Protein AF-A0A945T4T0-F1 (afdb_monomer_lite)

Structure (mmCIF, N/CA/C/O backbone):
data_AF-A0A945T4T0-F1
#
_entry.id   AF-A0A945T4T0-F1
#
loop_
_atom_site.group_PDB
_atom_site.id
_atom_site.type_symbol
_atom_site.label_atom_id
_atom_site.label_alt_id
_atom_site.label_comp_id
_atom_site.label_asym_id
_atom_site.label_entity_id
_atom_site.label_seq_id
_atom_site.pdbx_PDB_ins_code
_atom_site.Cartn_x
_atom_site.Cartn_y
_atom_site.Cartn_z
_atom_site.occupancy
_atom_site.B_iso_or_equiv
_atom_site.auth_seq_id
_atom_site.auth_comp_id
_atom_site.auth_asym_id
_atom_site.auth_atom_id
_atom_site.pdbx_PDB_model_num
ATOM 1 N N . MET A 1 1 ? 12.007 -11.333 -6.494 1.00 80.12 1 MET A N 1
ATOM 2 C CA . MET A 1 1 ? 12.325 -9.943 -6.108 1.00 80.12 1 MET A CA 1
ATOM 3 C C . MET A 1 1 ? 11.036 -9.135 -6.025 1.00 80.12 1 MET A C 1
ATOM 5 O O . MET A 1 1 ? 10.060 -9.555 -6.634 1.00 80.12 1 MET A O 1
ATOM 9 N N . SER A 1 2 ? 10.985 -8.040 -5.264 1.00 86.56 2 SER A N 1
ATOM 10 C CA . SER A 1 2 ? 9.753 -7.268 -5.077 1.00 86.56 2 SER A CA 1
ATOM 11 C C . SER A 1 2 ? 10.008 -5.776 -4.868 1.00 86.56 2 SER A C 1
ATOM 13 O O . SER A 1 2 ? 11.101 -5.350 -4.481 1.00 86.56 2 SER A O 1
ATOM 15 N N . VAL A 1 3 ? 8.973 -4.983 -5.137 1.00 90.25 3 VAL A N 1
ATOM 16 C CA . VAL A 1 3 ? 8.847 -3.610 -4.642 1.00 90.25 3 VAL A CA 1
ATOM 17 C C . VAL A 1 3 ? 7.751 -3.589 -3.598 1.00 90.25 3 VAL A C 1
ATOM 19 O O . VAL A 1 3 ? 6.704 -4.213 -3.771 1.00 90.25 3 VAL A O 1
ATOM 22 N N . PHE A 1 4 ? 7.979 -2.862 -2.516 1.00 91.38 4 PHE A N 1
ATOM 23 C CA . PHE A 1 4 ? 6.971 -2.692 -1.486 1.00 91.38 4 PHE A CA 1
ATOM 24 C C . PHE A 1 4 ? 6.888 -1.247 -1.021 1.00 91.38 4 PHE A C 1
ATOM 26 O O . PHE A 1 4 ? 7.868 -0.500 -1.059 1.00 91.38 4 PHE A O 1
ATOM 33 N N . ILE A 1 5 ? 5.699 -0.874 -0.562 1.00 92.25 5 ILE A N 1
ATOM 34 C CA . ILE A 1 5 ? 5.401 0.418 0.047 1.00 92.25 5 ILE A CA 1
ATOM 35 C C . ILE A 1 5 ? 4.787 0.144 1.413 1.00 92.25 5 ILE A C 1
ATOM 37 O O . ILE A 1 5 ? 3.894 -0.691 1.538 1.00 92.25 5 ILE A O 1
ATOM 41 N N . ILE A 1 6 ? 5.264 0.850 2.431 1.00 92.44 6 ILE A N 1
ATOM 42 C CA . ILE A 1 6 ? 4.776 0.789 3.804 1.00 92.44 6 ILE A CA 1
ATOM 43 C C . ILE A 1 6 ? 4.183 2.149 4.157 1.00 92.44 6 ILE A C 1
ATOM 45 O O . ILE A 1 6 ? 4.859 3.174 4.050 1.00 92.44 6 ILE A O 1
ATOM 49 N N . LEU A 1 7 ? 2.929 2.150 4.603 1.00 92.31 7 LEU A N 1
ATOM 50 C CA . LEU A 1 7 ? 2.272 3.308 5.196 1.00 92.31 7 LEU A CA 1
ATOM 51 C C . LEU A 1 7 ? 2.125 3.086 6.697 1.00 92.31 7 LEU A C 1
ATOM 53 O O . LEU A 1 7 ? 1.479 2.133 7.135 1.00 92.31 7 LEU A O 1
ATOM 57 N N . HIS A 1 8 ? 2.704 3.991 7.474 1.00 89.94 8 HIS A N 1
ATOM 58 C CA . HIS A 1 8 ? 2.562 4.021 8.921 1.00 89.94 8 HIS A CA 1
ATOM 59 C C . HIS A 1 8 ? 1.326 4.830 9.328 1.00 89.94 8 HIS A C 1
ATOM 61 O O . HIS A 1 8 ? 0.931 5.777 8.645 1.00 89.94 8 HIS A O 1
ATOM 67 N N . THR A 1 9 ? 0.741 4.509 10.482 1.00 85.94 9 THR A N 1
ATOM 68 C CA . THR A 1 9 ? -0.389 5.255 11.070 1.00 85.94 9 THR A CA 1
ATOM 69 C C . THR A 1 9 ? -0.035 6.695 11.437 1.00 85.94 9 THR A C 1
ATOM 71 O O . THR A 1 9 ? -0.928 7.523 11.565 1.00 85.94 9 THR A O 1
ATOM 74 N N . SER A 1 10 ? 1.256 7.010 11.574 1.00 85.62 10 SER A N 1
ATOM 75 C CA . SER A 1 10 ? 1.784 8.372 11.727 1.00 85.62 10 SER A CA 1
ATOM 76 C C . SER A 1 10 ? 1.778 9.181 10.419 1.00 85.62 10 SER A C 1
ATOM 78 O O . SER A 1 10 ? 2.093 10.373 10.417 1.00 85.62 10 SER A O 1
ATOM 80 N N . GLY A 1 11 ? 1.476 8.536 9.289 1.00 85.31 11 GLY A N 1
ATOM 81 C CA . GLY A 1 11 ? 1.599 9.102 7.950 1.00 85.31 11 GLY A CA 1
ATOM 82 C C . GLY A 1 11 ? 3.011 9.046 7.376 1.00 85.31 11 GLY A C 1
ATOM 83 O O . GLY A 1 11 ? 3.231 9.542 6.267 1.00 85.31 11 GLY A O 1
ATOM 84 N N . GLU A 1 12 ? 3.972 8.468 8.100 1.00 90.19 12 GLU A N 1
ATOM 85 C CA . GLU A 1 12 ? 5.279 8.127 7.547 1.00 90.19 12 GLU A CA 1
ATOM 86 C C . GLU A 1 12 ? 5.131 7.094 6.421 1.00 90.19 12 GLU A C 1
ATOM 88 O O . GLU A 1 12 ? 4.297 6.188 6.473 1.00 90.19 12 GLU A O 1
ATOM 93 N N . LEU A 1 13 ? 5.941 7.264 5.378 1.00 88.56 13 LEU A N 1
ATOM 94 C CA . LEU A 1 13 ? 5.986 6.386 4.220 1.00 88.56 13 LEU A CA 1
ATOM 95 C C . LEU A 1 13 ? 7.412 5.896 4.043 1.00 88.56 13 LEU A C 1
ATOM 97 O O . LEU A 1 13 ? 8.342 6.704 4.006 1.00 88.56 13 LEU A O 1
ATOM 101 N N . SER A 1 14 ? 7.561 4.594 3.859 1.00 86.56 14 SER A N 1
ATOM 102 C CA . SER A 1 14 ? 8.807 3.987 3.415 1.00 86.56 14 SER A CA 1
ATOM 103 C C . SER A 1 14 ? 8.531 3.077 2.226 1.00 86.56 14 SER A C 1
ATOM 105 O O . SER A 1 14 ? 7.434 2.547 2.058 1.00 86.56 14 SER A O 1
ATOM 107 N N . TYR A 1 15 ? 9.510 2.935 1.347 1.00 81.75 15 TYR A N 1
ATOM 108 C CA . TYR A 1 15 ? 9.459 1.992 0.241 1.00 81.75 15 TYR A CA 1
ATOM 109 C C . TYR A 1 15 ? 10.843 1.385 0.071 1.00 81.75 15 TYR A C 1
ATOM 111 O O . TYR A 1 15 ? 11.853 2.009 0.405 1.00 81.75 15 TYR A O 1
ATOM 119 N N . GLY A 1 16 ? 10.889 0.151 -0.412 1.00 76.81 16 GLY A N 1
ATOM 120 C CA . GLY A 1 16 ? 12.133 -0.581 -0.575 1.00 76.81 16 GLY A CA 1
ATOM 121 C C . GLY A 1 16 ? 12.105 -1.476 -1.798 1.00 76.81 16 GLY A C 1
ATOM 122 O O . GLY A 1 16 ? 11.048 -1.877 -2.290 1.00 76.81 16 GLY A O 1
ATOM 123 N N . SER A 1 17 ? 13.302 -1.754 -2.299 1.00 71.44 17 SER A N 1
ATOM 124 C CA . SER A 1 17 ? 13.546 -2.651 -3.423 1.00 71.44 17 SER A CA 1
ATOM 125 C C . SER A 1 17 ? 15.040 -2.955 -3.501 1.00 71.44 17 SER A C 1
ATOM 127 O O . SER A 1 17 ? 15.858 -2.057 -3.295 1.00 71.44 17 SER A O 1
ATOM 129 N N . SER A 1 18 ? 15.414 -4.184 -3.839 1.00 63.09 18 SER A N 1
ATOM 130 C CA . SER A 1 18 ? 16.810 -4.591 -4.043 1.00 63.09 18 SER A CA 1
ATOM 131 C C . SER A 1 18 ? 17.198 -4.498 -5.525 1.00 63.09 18 SER A C 1
ATOM 133 O O . SER A 1 18 ? 17.471 -5.523 -6.129 1.00 63.09 18 SER A O 1
ATOM 135 N N . VAL A 1 19 ? 17.104 -3.332 -6.174 1.00 67.56 19 VAL A N 1
ATOM 136 C CA . VAL A 1 19 ? 17.048 -3.299 -7.653 1.00 67.56 19 VAL A CA 1
ATOM 137 C C . VAL A 1 19 ? 18.368 -3.193 -8.405 1.00 67.56 19 VAL A C 1
ATOM 139 O O . VAL A 1 19 ? 19.000 -2.137 -8.448 1.00 67.56 19 VAL A O 1
ATOM 142 N N . HIS A 1 20 ? 18.674 -4.259 -9.151 1.00 76.12 20 HIS A N 1
ATOM 143 C CA . HIS A 1 20 ? 19.418 -4.208 -10.402 1.00 76.12 20 HIS A CA 1
ATOM 144 C C . HIS A 1 20 ? 18.460 -4.111 -11.604 1.00 76.12 20 HIS A C 1
ATOM 146 O O . HIS A 1 20 ? 17.269 -4.423 -11.544 1.00 76.12 20 HIS A O 1
ATOM 152 N N . ALA A 1 21 ? 18.977 -3.650 -12.740 1.00 81.38 21 ALA A N 1
ATOM 153 C CA . ALA A 1 21 ? 18.142 -3.250 -13.867 1.00 81.38 21 ALA A CA 1
ATOM 154 C C . ALA A 1 21 ? 17.392 -4.398 -14.582 1.00 81.38 21 ALA A C 1
ATOM 156 O O . ALA A 1 21 ? 16.311 -4.160 -15.122 1.00 81.38 21 ALA A O 1
ATOM 157 N N . GLU A 1 22 ? 17.903 -5.635 -14.557 1.00 83.75 22 GLU A N 1
ATOM 158 C CA . GLU A 1 22 ? 17.201 -6.807 -15.119 1.00 83.75 22 GLU A CA 1
ATOM 159 C C . GLU A 1 22 ? 15.968 -7.211 -14.309 1.00 83.75 22 GLU A C 1
ATOM 161 O O . GLU A 1 22 ? 14.958 -7.660 -14.849 1.00 83.75 22 GLU A O 1
ATOM 166 N N . GLU A 1 23 ? 16.008 -7.019 -12.998 1.00 85.31 23 GLU A N 1
ATOM 167 C CA . GLU A 1 23 ? 14.876 -7.339 -12.140 1.00 85.31 23 GLU A CA 1
ATOM 168 C C . GLU A 1 23 ? 13.779 -6.272 -12.276 1.00 85.31 23 GLU A C 1
ATOM 170 O O . GLU A 1 23 ? 12.599 -6.607 -12.367 1.00 85.31 23 GLU A O 1
ATOM 175 N N . CYS A 1 24 ? 14.159 -4.998 -12.447 1.00 87.69 24 CYS A N 1
ATOM 176 C CA . CYS A 1 24 ? 13.218 -3.927 -12.783 1.00 87.69 24 CYS A CA 1
ATOM 177 C C . CYS A 1 24 ? 12.442 -4.190 -14.081 1.00 87.69 24 CYS A C 1
ATOM 179 O O . CYS A 1 24 ? 11.275 -3.815 -14.170 1.00 87.69 24 CYS A O 1
ATOM 181 N N . LYS A 1 25 ? 13.055 -4.827 -15.092 1.00 88.69 25 LYS A N 1
ATOM 182 C CA . LYS A 1 25 ? 12.354 -5.183 -16.341 1.00 88.69 25 LYS A CA 1
ATOM 183 C C . LYS A 1 25 ? 11.236 -6.191 -16.104 1.00 88.69 25 LYS 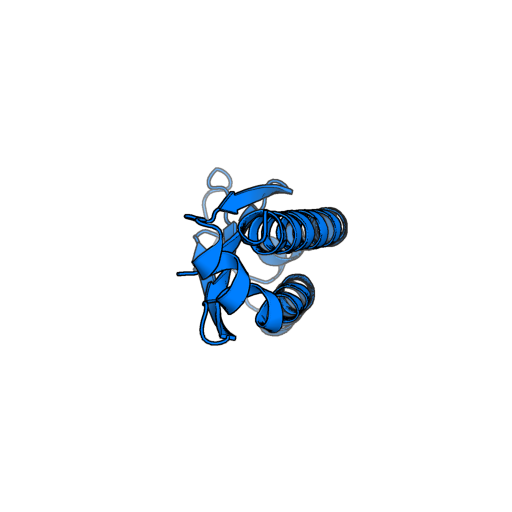A C 1
ATOM 185 O O . LYS A 1 25 ? 10.167 -6.040 -16.688 1.00 88.69 25 LYS A O 1
ATOM 190 N N . ARG A 1 26 ? 11.489 -7.197 -15.263 1.00 89.75 26 ARG A N 1
ATOM 191 C CA . ARG A 1 26 ? 10.499 -8.223 -14.903 1.00 89.75 26 ARG A CA 1
ATOM 192 C C . ARG A 1 26 ? 9.374 -7.638 -14.056 1.00 89.75 26 ARG A C 1
ATOM 194 O O . ARG A 1 26 ? 8.220 -7.963 -14.276 1.00 89.75 26 ARG A O 1
ATOM 201 N N . LEU A 1 27 ? 9.700 -6.698 -13.173 1.00 90.25 27 LEU A N 1
ATOM 202 C CA . LEU A 1 27 ? 8.732 -6.039 -12.302 1.00 90.25 27 LEU A CA 1
ATOM 203 C C . LEU A 1 27 ? 7.863 -4.984 -13.017 1.00 90.25 27 LEU A C 1
ATOM 205 O O . LEU A 1 27 ? 6.687 -4.830 -12.694 1.00 90.25 27 LEU A O 1
ATOM 209 N N . ALA A 1 28 ? 8.421 -4.259 -13.994 1.00 90.75 28 ALA A N 1
ATOM 210 C CA . ALA A 1 28 ? 7.752 -3.180 -14.730 1.00 90.75 28 ALA A CA 1
ATOM 211 C C . ALA A 1 28 ? 6.314 -3.482 -15.216 1.00 90.75 28 ALA A C 1
ATOM 213 O O . ALA A 1 28 ? 5.453 -2.618 -15.013 1.00 90.75 28 ALA A O 1
ATOM 214 N N . PRO A 1 29 ? 6.007 -4.648 -15.826 1.00 93.62 29 PRO A N 1
ATOM 215 C CA . PRO A 1 29 ? 4.645 -4.973 -16.255 1.00 93.62 29 PRO A CA 1
ATOM 216 C C . PRO A 1 29 ? 3.641 -5.128 -15.103 1.00 93.62 29 PRO A C 1
ATOM 218 O O . PRO A 1 29 ? 2.445 -5.003 -15.343 1.00 93.62 29 PRO A O 1
ATOM 221 N N . HIS A 1 30 ? 4.093 -5.354 -13.867 1.00 94.88 30 HIS A N 1
ATOM 222 C CA . HIS A 1 30 ? 3.233 -5.615 -12.704 1.00 94.88 30 HIS A CA 1
ATOM 223 C C . HIS A 1 30 ? 2.987 -4.378 -11.828 1.00 94.88 30 HIS A C 1
ATOM 225 O O . HIS A 1 30 ? 2.141 -4.396 -10.941 1.00 94.88 30 HIS A O 1
ATOM 231 N N . LEU A 1 31 ? 3.679 -3.265 -12.091 1.00 92.38 31 LEU A N 1
ATOM 232 C CA . LEU A 1 31 ? 3.660 -2.068 -11.241 1.00 92.38 31 LEU A CA 1
ATOM 233 C C . LEU A 1 31 ? 2.289 -1.400 -11.077 1.00 92.38 31 LEU A C 1
ATOM 235 O O . LEU A 1 31 ? 2.089 -0.667 -10.110 1.00 92.38 31 LEU A O 1
ATOM 239 N N . TYR A 1 32 ? 1.356 -1.624 -12.004 1.00 94.94 32 TYR A N 1
ATOM 240 C CA . TYR A 1 32 ? -0.015 -1.117 -11.881 1.00 94.94 32 TYR A CA 1
ATOM 241 C C . TYR A 1 32 ? -0.737 -1.703 -10.657 1.00 94.94 32 TYR A C 1
ATOM 243 O O . TYR A 1 32 ? -1.638 -1.075 -10.118 1.00 94.94 32 TYR A O 1
ATOM 251 N N . LEU A 1 33 ? -0.312 -2.871 -10.162 1.00 96.50 33 LEU A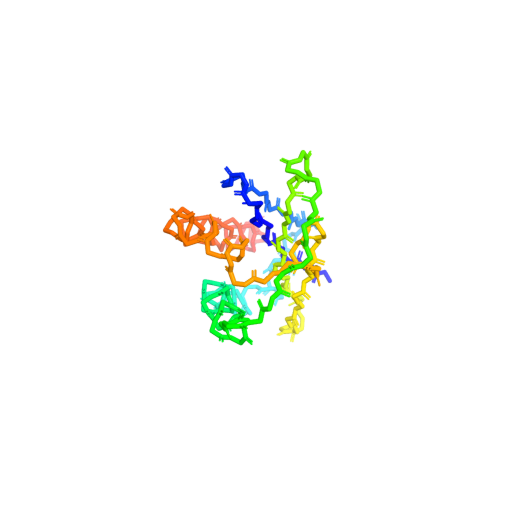 N 1
ATOM 252 C CA . LEU A 1 33 ? -0.900 -3.498 -8.979 1.00 96.50 33 LEU A CA 1
ATOM 253 C C . LEU A 1 33 ? -0.685 -2.665 -7.709 1.00 96.50 33 LEU A C 1
ATOM 255 O O . LEU A 1 33 ? -1.495 -2.749 -6.792 1.00 96.50 33 LEU A O 1
ATOM 259 N N . LEU A 1 34 ? 0.343 -1.804 -7.662 1.00 94.88 34 LEU A N 1
ATOM 260 C CA . LEU A 1 34 ? 0.551 -0.865 -6.550 1.00 94.88 34 LEU A CA 1
ATOM 261 C C . LEU A 1 34 ? -0.621 0.115 -6.370 1.00 94.88 34 LEU A C 1
ATOM 263 O O . LEU A 1 34 ? -0.832 0.601 -5.260 1.00 94.88 34 LEU A O 1
ATOM 267 N N . ASP A 1 35 ? -1.407 0.373 -7.422 1.00 96.12 35 ASP A N 1
ATOM 268 C CA . ASP A 1 35 ? -2.587 1.249 -7.365 1.00 96.12 35 ASP A CA 1
ATOM 269 C C . ASP A 1 35 ? -3.735 0.677 -6.536 1.00 96.12 35 ASP A C 1
ATOM 271 O O . ASP A 1 35 ? -4.629 1.419 -6.136 1.00 96.12 35 ASP A O 1
ATOM 275 N N . LEU A 1 36 ? -3.697 -0.622 -6.231 1.00 96.19 36 LEU A N 1
ATOM 276 C CA . LEU A 1 36 ? -4.690 -1.276 -5.382 1.00 96.19 36 LEU A CA 1
ATOM 277 C C . LEU A 1 36 ? -4.528 -0.890 -3.907 1.00 96.19 36 LEU A C 1
ATOM 279 O O . LEU A 1 36 ? -5.451 -1.060 -3.113 1.00 96.19 36 LEU A O 1
ATOM 283 N N . PHE A 1 37 ? -3.368 -0.362 -3.510 1.00 95.69 37 PHE A N 1
ATOM 284 C CA . PHE A 1 37 ? -3.053 -0.171 -2.098 1.00 95.69 37 PHE A CA 1
ATOM 285 C C . PHE A 1 37 ? -4.002 0.807 -1.367 1.00 95.69 37 PHE A C 1
ATOM 287 O O . PHE A 1 37 ? -4.486 0.460 -0.285 1.00 95.69 37 PHE A O 1
ATOM 294 N N . PRO A 1 38 ? -4.361 1.984 -1.924 1.00 95.06 38 PRO A N 1
ATOM 295 C CA . PRO A 1 38 ? -5.362 2.852 -1.307 1.00 95.06 38 PRO A CA 1
ATOM 296 C C . PRO A 1 38 ? -6.734 2.182 -1.161 1.00 95.06 38 PRO A C 1
ATOM 298 O O . PRO A 1 38 ? -7.403 2.381 -0.149 1.00 95.06 38 PRO A O 1
ATOM 301 N N . GLU A 1 39 ? -7.146 1.376 -2.144 1.00 95.00 39 GLU A N 1
ATOM 302 C CA . GLU A 1 39 ? -8.424 0.663 -2.104 1.00 95.00 39 GLU A CA 1
ATOM 303 C C . GLU A 1 39 ? -8.434 -0.402 -1.004 1.00 95.00 39 GLU A C 1
ATOM 305 O O . GLU A 1 39 ? -9.390 -0.473 -0.235 1.00 95.00 39 GLU A O 1
ATOM 310 N N . ILE A 1 40 ? -7.349 -1.170 -0.864 1.00 93.62 40 ILE A N 1
ATOM 311 C CA . ILE A 1 40 ? -7.193 -2.168 0.203 1.00 93.62 40 ILE A CA 1
ATOM 312 C C . ILE A 1 40 ? -7.382 -1.523 1.579 1.00 93.62 40 ILE A C 1
ATOM 314 O O . ILE A 1 40 ? -8.084 -2.076 2.422 1.00 93.62 40 ILE A O 1
ATOM 318 N N . ILE A 1 41 ? -6.805 -0.340 1.810 1.00 93.06 41 ILE A N 1
ATOM 319 C CA . ILE A 1 41 ? -6.972 0.376 3.082 1.00 93.06 41 ILE A CA 1
ATOM 320 C C . ILE A 1 41 ? -8.446 0.730 3.316 1.00 93.06 41 ILE A C 1
ATOM 322 O O . ILE A 1 41 ? -8.968 0.468 4.400 1.00 93.06 41 ILE A O 1
ATOM 326 N N . THR A 1 42 ? -9.131 1.280 2.310 1.00 93.56 42 THR A N 1
ATOM 327 C CA . THR A 1 42 ? -10.561 1.611 2.408 1.00 93.56 42 THR A CA 1
ATOM 328 C C . THR A 1 42 ? -11.413 0.371 2.688 1.00 93.56 42 THR A C 1
ATOM 330 O O . THR A 1 42 ? -12.242 0.390 3.596 1.00 93.56 42 THR A O 1
ATOM 333 N N . GLN A 1 43 ? -11.167 -0.736 1.987 1.00 92.38 43 GLN A N 1
ATOM 334 C CA . GLN A 1 43 ? -11.893 -1.988 2.204 1.00 92.38 43 GLN A CA 1
ATOM 335 C C . GLN A 1 43 ? -11.643 -2.569 3.606 1.00 92.38 43 GLN A C 1
ATOM 337 O O . GLN A 1 43 ? -12.563 -3.085 4.239 1.00 92.38 43 GLN A O 1
ATOM 342 N N . GLU A 1 44 ? -10.416 -2.494 4.132 1.00 90.38 44 GLU A N 1
ATOM 343 C CA . GLU A 1 44 ? -10.115 -2.986 5.483 1.00 90.38 44 GLU A CA 1
ATOM 344 C C . GLU A 1 44 ? -10.790 -2.149 6.584 1.00 90.38 44 GLU A C 1
ATOM 346 O O . GLU A 1 44 ? -11.165 -2.718 7.617 1.00 90.38 44 GLU A O 1
ATOM 351 N N . ILE A 1 45 ? -10.996 -0.843 6.354 1.00 90.19 45 ILE A N 1
ATOM 352 C CA . ILE A 1 45 ? -11.812 0.029 7.218 1.00 90.19 45 ILE A CA 1
ATOM 353 C C . ILE A 1 45 ? -13.262 -0.460 7.225 1.00 90.19 45 ILE A C 1
ATOM 355 O O . ILE A 1 45 ? -13.821 -0.690 8.296 1.00 90.19 45 ILE A O 1
ATOM 359 N N . GLU A 1 46 ? -13.856 -0.667 6.049 1.00 90.56 46 GLU A N 1
ATOM 360 C CA . GLU A 1 46 ? -15.247 -1.118 5.918 1.00 90.56 46 GLU A CA 1
ATOM 361 C C . GLU A 1 46 ? -15.476 -2.481 6.576 1.00 90.56 46 GLU A C 1
ATOM 363 O O . GLU A 1 46 ? -16.433 -2.649 7.330 1.00 90.56 46 GLU A O 1
ATOM 368 N N . LYS A 1 47 ? -14.557 -3.436 6.380 1.00 89.25 47 LYS A N 1
ATOM 369 C CA . LYS A 1 47 ? -14.613 -4.759 7.029 1.00 89.25 47 LYS A CA 1
ATOM 370 C C . LYS A 1 47 ? -14.560 -4.685 8.555 1.00 89.25 47 LYS A C 1
ATOM 372 O O . LYS A 1 47 ? -15.049 -5.591 9.225 1.00 89.25 47 LYS A O 1
ATOM 377 N N . ARG A 1 48 ? -13.933 -3.644 9.110 1.00 86.25 48 ARG A N 1
ATOM 378 C CA . ARG A 1 48 ? -13.805 -3.427 10.561 1.00 86.25 48 ARG A CA 1
ATOM 379 C C . ARG A 1 48 ? -14.856 -2.503 11.139 1.00 86.25 48 ARG A C 1
ATOM 381 O O . ARG A 1 48 ? -14.863 -2.312 12.356 1.00 86.25 48 ARG A O 1
ATOM 388 N N . ASN A 1 49 ? -15.725 -1.949 10.302 1.00 84.19 49 ASN A N 1
ATOM 389 C CA . ASN A 1 49 ? -16.790 -1.069 10.739 1.00 84.19 49 ASN A CA 1
ATOM 390 C C . ASN A 1 49 ? -17.662 -1.767 11.795 1.00 84.19 49 ASN A C 1
ATOM 392 O O . ASN A 1 49 ? -18.092 -2.907 11.618 1.00 84.19 49 ASN A O 1
ATOM 396 N N . GLY A 1 50 ? -17.864 -1.097 12.928 1.00 76.06 50 GLY A N 1
ATOM 397 C CA . GLY A 1 50 ? -18.630 -1.629 14.057 1.00 76.06 50 GLY A CA 1
ATOM 398 C C . GLY A 1 50 ? -17.946 -2.740 14.870 1.00 76.06 50 GLY A C 1
ATOM 399 O O . GLY A 1 50 ? -18.518 -3.176 15.870 1.00 76.06 50 GLY A O 1
ATOM 400 N N . LEU A 1 51 ? -16.734 -3.186 14.510 1.00 78.06 51 LEU A N 1
ATOM 401 C CA . LEU A 1 51 ? -15.983 -4.140 15.330 1.00 78.06 51 LEU A CA 1
ATOM 402 C C . LEU A 1 51 ? -15.314 -3.417 16.511 1.00 78.06 51 LEU A C 1
ATOM 404 O O . LEU A 1 51 ? -14.566 -2.455 16.298 1.00 78.06 51 LEU A O 1
ATOM 408 N N . PRO A 1 52 ? -15.527 -3.876 17.760 1.00 67.69 52 PRO A N 1
ATOM 409 C CA . PRO A 1 52 ? -14.855 -3.296 18.912 1.00 67.69 52 PRO A CA 1
ATOM 410 C C . PRO A 1 52 ? -13.349 -3.562 18.814 1.00 67.69 52 PRO A C 1
ATOM 412 O O . PRO A 1 52 ? -12.901 -4.708 18.799 1.00 67.69 52 PRO A O 1
ATOM 415 N N . GLY A 1 53 ? -12.560 -2.491 18.750 1.00 71.25 53 GLY A N 1
ATOM 416 C CA . GLY A 1 53 ? -11.107 -2.586 18.847 1.00 71.25 53 GLY A CA 1
ATOM 417 C C . GLY A 1 53 ? -10.674 -2.946 20.264 1.00 71.25 53 GLY A C 1
ATOM 418 O O . GLY A 1 53 ? -11.295 -2.517 21.240 1.00 71.25 53 GLY A O 1
ATOM 419 N N . LYS A 1 54 ? -9.583 -3.702 20.407 1.00 68.94 54 LYS A N 1
ATOM 420 C CA . LYS A 1 54 ? -8.904 -3.772 21.705 1.00 68.94 54 LYS A CA 1
ATOM 421 C C . LYS A 1 54 ? -8.171 -2.454 21.932 1.00 68.94 54 LYS A C 1
ATOM 423 O O . LYS A 1 54 ? -7.518 -1.958 21.024 1.00 68.94 54 LYS A O 1
ATOM 428 N N . SER A 1 55 ? -8.260 -1.900 23.141 1.00 60.19 55 SER A N 1
ATOM 429 C CA . SER A 1 55 ? -7.437 -0.751 23.527 1.00 60.19 55 SER A CA 1
ATOM 430 C C . SER A 1 55 ? -5.976 -1.198 23.567 1.00 60.19 55 SER A C 1
ATOM 432 O O . SER A 1 55 ? -5.552 -1.894 24.492 1.00 60.19 55 SER A O 1
ATOM 434 N N . VAL A 1 56 ? -5.222 -0.865 22.525 1.00 60.66 56 VAL A N 1
ATOM 435 C CA . VAL A 1 56 ? -3.773 -1.050 22.492 1.00 60.66 56 VAL A CA 1
ATOM 436 C C . VAL A 1 56 ? -3.132 0.252 22.959 1.00 60.66 56 VAL A C 1
ATOM 438 O O . VAL A 1 56 ? -3.723 1.330 22.895 1.00 60.66 56 VAL A O 1
ATOM 441 N N . SER A 1 57 ? -1.929 0.150 23.518 1.00 58.47 57 SER A N 1
ATOM 442 C CA . SER A 1 57 ? -1.207 1.323 23.999 1.00 58.47 57 SER A CA 1
ATOM 443 C C . SER A 1 57 ? -1.054 2.352 22.867 1.00 58.47 57 SER A C 1
ATOM 445 O O . SER A 1 57 ? -0.506 1.992 21.824 1.00 58.47 57 SER A O 1
ATOM 447 N N . PRO A 1 58 ? -1.411 3.633 23.081 1.00 55.44 58 PRO A N 1
ATOM 448 C CA . PRO A 1 58 ? -1.327 4.697 22.070 1.00 55.44 58 PRO A CA 1
ATOM 449 C C . PRO A 1 58 ? 0.110 5.039 21.632 1.00 55.44 58 PRO A C 1
ATOM 451 O O . PRO A 1 58 ? 0.324 6.002 20.908 1.00 55.44 58 PRO A O 1
ATOM 454 N N . LYS A 1 59 ? 1.111 4.290 22.111 1.00 60.66 59 LYS A N 1
ATOM 455 C CA . LYS A 1 59 ? 2.541 4.526 21.886 1.00 60.66 59 LYS A CA 1
ATOM 456 C C . LYS A 1 59 ? 3.160 3.653 20.789 1.00 60.66 59 LYS A C 1
ATOM 458 O O . LYS A 1 59 ? 4.374 3.708 20.622 1.00 60.66 59 LYS A O 1
ATOM 463 N N . LYS A 1 60 ? 2.393 2.803 20.099 1.00 68.44 60 LYS A N 1
ATOM 464 C CA . LYS A 1 60 ? 2.926 1.975 19.007 1.00 68.44 60 LYS A CA 1
ATOM 465 C C . LYS A 1 60 ? 2.347 2.442 17.681 1.00 68.44 60 LYS A C 1
ATOM 467 O O . LYS A 1 60 ? 1.147 2.324 17.480 1.00 68.44 60 LYS A O 1
ATOM 472 N N . ASP A 1 61 ? 3.201 2.937 16.796 1.00 76.19 61 ASP A N 1
ATOM 473 C CA . ASP A 1 61 ? 2.819 3.182 15.409 1.00 76.19 61 ASP A CA 1
ATOM 474 C C . ASP A 1 61 ? 2.528 1.850 14.720 1.00 76.19 61 ASP A C 1
ATOM 476 O O . ASP A 1 61 ? 3.314 0.904 14.807 1.00 76.19 61 ASP A O 1
ATOM 480 N N . GLY A 1 62 ? 1.377 1.773 14.059 1.00 84.69 62 GLY A N 1
ATOM 481 C CA . GLY A 1 62 ? 1.030 0.667 13.182 1.00 84.69 62 GLY A CA 1
ATOM 482 C C . GLY A 1 62 ? 1.534 0.924 11.784 1.00 84.69 62 GLY A C 1
ATOM 483 O O . GLY A 1 62 ? 1.824 2.060 11.408 1.00 84.69 62 GLY A O 1
ATOM 484 N N . SER A 1 63 ? 1.597 -0.126 10.983 1.00 89.19 63 SER A N 1
ATOM 485 C CA . SER A 1 63 ? 1.841 0.044 9.562 1.00 89.19 63 SER A CA 1
ATOM 486 C C . SER A 1 63 ? 1.185 -1.049 8.747 1.00 89.19 63 SER A C 1
ATOM 488 O O . SER A 1 63 ? 0.911 -2.151 9.222 1.00 89.19 63 SER A O 1
ATOM 490 N N . ILE A 1 64 ? 0.916 -0.722 7.497 1.00 92.50 64 ILE A N 1
ATOM 491 C CA . ILE A 1 64 ? 0.501 -1.674 6.485 1.00 92.50 64 ILE A CA 1
ATOM 492 C C . ILE A 1 64 ? 1.504 -1.600 5.345 1.00 92.50 64 ILE A C 1
ATOM 494 O O . ILE A 1 64 ? 1.922 -0.515 4.945 1.00 92.50 64 ILE A O 1
ATOM 498 N N . MET A 1 65 ? 1.915 -2.760 4.856 1.00 93.88 65 MET A N 1
ATOM 499 C CA . MET A 1 65 ? 2.791 -2.909 3.709 1.00 93.88 65 MET A CA 1
ATOM 500 C C . MET A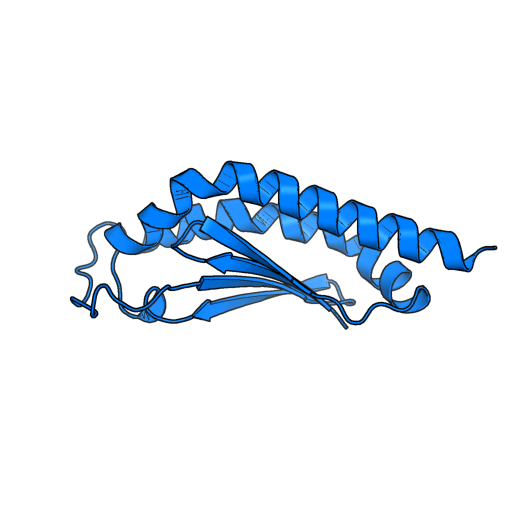 1 65 ? 2.036 -3.584 2.578 1.00 93.88 65 MET A C 1
ATOM 502 O O . MET A 1 65 ? 1.372 -4.598 2.801 1.00 93.88 65 MET A O 1
ATOM 506 N N . PHE A 1 66 ? 2.208 -3.052 1.376 1.00 95.88 66 PHE A N 1
ATOM 507 C CA . PHE A 1 66 ? 1.780 -3.682 0.141 1.00 95.88 66 PHE A CA 1
ATOM 508 C C . PHE A 1 66 ? 2.998 -3.950 -0.737 1.00 95.88 66 PHE A C 1
ATOM 510 O O . PHE A 1 66 ? 3.806 -3.054 -0.987 1.00 95.88 66 PHE A O 1
ATOM 517 N N . GLU A 1 67 ? 3.145 -5.198 -1.154 1.00 94.50 67 GLU A N 1
ATOM 518 C CA . GLU A 1 67 ? 4.294 -5.726 -1.879 1.00 94.50 67 GLU A CA 1
ATOM 519 C C . GLU A 1 67 ? 3.828 -6.330 -3.204 1.00 94.50 67 GLU A C 1
ATOM 521 O O . GLU A 1 67 ? 2.854 -7.080 -3.232 1.00 94.50 67 GLU A O 1
ATOM 526 N N . VAL A 1 68 ? 4.533 -6.006 -4.287 1.00 94.50 68 VAL A N 1
ATOM 527 C CA . VAL A 1 68 ? 4.345 -6.588 -5.621 1.00 94.50 68 VAL A CA 1
ATOM 528 C C . VAL A 1 68 ? 5.624 -7.325 -5.993 1.00 94.50 68 VAL A C 1
ATOM 530 O O . VAL A 1 68 ? 6.703 -6.725 -6.052 1.00 94.50 68 VAL A O 1
ATOM 533 N N . ALA A 1 69 ? 5.502 -8.628 -6.213 1.00 92.44 69 ALA A N 1
ATOM 534 C CA . ALA A 1 69 ? 6.587 -9.498 -6.629 1.00 92.44 69 ALA A CA 1
ATOM 535 C C . ALA A 1 69 ? 6.799 -9.468 -8.153 1.00 92.44 69 ALA A C 1
ATOM 537 O O . ALA A 1 69 ? 5.971 -8.979 -8.923 1.00 92.44 69 ALA A O 1
ATOM 538 N N . GLU A 1 70 ? 7.953 -9.970 -8.593 1.00 89.19 70 GLU A N 1
ATOM 539 C CA . GLU A 1 70 ? 8.365 -9.990 -10.004 1.00 89.19 70 GLU A CA 1
ATOM 540 C C . GLU A 1 70 ? 7.487 -10.854 -10.918 1.00 89.19 70 GL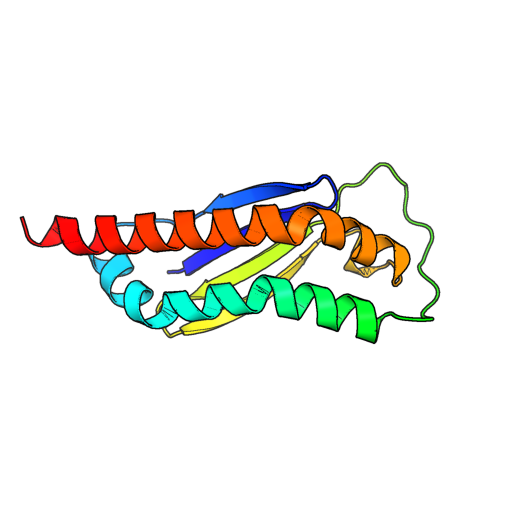U A C 1
ATOM 542 O O . GLU A 1 70 ? 7.521 -10.663 -12.127 1.00 89.19 70 GLU A O 1
ATOM 547 N N . ASP A 1 71 ? 6.740 -11.798 -10.353 1.00 90.81 71 ASP A N 1
ATOM 548 C CA . ASP A 1 71 ? 5.763 -12.653 -11.037 1.00 90.81 71 ASP A CA 1
ATOM 549 C C . ASP A 1 71 ? 4.350 -12.044 -11.052 1.00 90.81 71 ASP A C 1
ATOM 551 O O . ASP A 1 71 ? 3.426 -12.610 -11.638 1.00 90.81 71 ASP A O 1
ATOM 555 N N . GLY A 1 72 ? 4.180 -10.872 -10.436 1.00 92.31 72 GLY A N 1
ATOM 556 C CA . GLY A 1 72 ? 2.899 -10.196 -10.300 1.00 92.31 72 GLY A CA 1
ATOM 557 C C . GLY A 1 72 ? 2.074 -10.643 -9.099 1.00 92.31 72 GLY A C 1
ATOM 558 O O . GLY A 1 72 ? 0.946 -10.171 -8.957 1.00 92.31 72 GLY A O 1
ATOM 559 N N . GLU A 1 73 ? 2.598 -11.502 -8.223 1.00 95.12 73 GLU A N 1
ATOM 560 C CA . GLU A 1 73 ? 1.924 -11.793 -6.962 1.00 95.12 73 GLU A CA 1
ATOM 561 C C . GLU A 1 73 ? 1.941 -10.574 -6.030 1.00 95.12 73 GLU A C 1
ATOM 563 O O . GLU A 1 73 ? 2.915 -9.818 -5.954 1.00 95.12 73 GLU A O 1
ATOM 568 N N . THR A 1 74 ? 0.838 -10.377 -5.307 1.00 94.94 74 THR A N 1
ATOM 569 C CA . THR A 1 74 ? 0.671 -9.260 -4.372 1.00 94.94 74 THR A CA 1
ATOM 570 C C . THR A 1 74 ? 0.555 -9.757 -2.943 1.00 94.94 74 THR A C 1
ATOM 572 O O . THR A 1 74 ? -0.209 -10.685 -2.671 1.00 94.94 74 THR A O 1
ATOM 575 N N . TYR A 1 75 ? 1.218 -9.076 -2.015 1.00 94.44 75 TYR A N 1
ATOM 576 C CA . TYR A 1 75 ? 1.196 -9.420 -0.600 1.00 94.44 75 TYR A CA 1
ATOM 577 C C . TYR A 1 75 ? 0.863 -8.200 0.253 1.00 94.44 75 TYR A C 1
ATOM 579 O O . TYR A 1 75 ? 1.506 -7.156 0.148 1.00 94.44 75 TYR A O 1
ATOM 587 N N . THR A 1 76 ? -0.099 -8.364 1.160 1.00 93.69 76 THR A N 1
ATOM 588 C CA . THR A 1 76 ? -0.433 -7.356 2.171 1.00 93.69 76 THR A CA 1
ATOM 589 C C . THR A 1 76 ? 0.035 -7.846 3.532 1.00 93.69 76 THR A C 1
ATOM 591 O O . THR A 1 76 ? -0.414 -8.888 4.010 1.00 93.69 76 THR A O 1
ATOM 594 N N . LYS A 1 77 ? 0.929 -7.095 4.178 1.00 91.25 77 LYS A N 1
ATOM 595 C CA . LYS A 1 77 ? 1.389 -7.387 5.542 1.00 91.25 77 LYS A CA 1
ATOM 596 C C . LYS A 1 77 ? 0.932 -6.273 6.473 1.00 91.25 77 LYS A C 1
ATOM 598 O O . LYS A 1 77 ? 1.207 -5.102 6.232 1.00 91.25 77 LYS A O 1
ATOM 603 N N . ILE A 1 78 ? 0.217 -6.645 7.528 1.00 88.25 78 ILE A N 1
ATOM 604 C CA . ILE A 1 78 ? -0.319 -5.712 8.519 1.00 88.25 78 ILE A CA 1
ATOM 605 C C . ILE A 1 78 ? 0.518 -5.853 9.784 1.00 88.25 78 ILE A C 1
ATOM 607 O O . ILE A 1 78 ? 0.646 -6.947 10.333 1.00 88.25 78 ILE A O 1
ATOM 611 N N . PHE A 1 79 ? 1.071 -4.743 10.254 1.00 84.62 79 PHE A N 1
ATOM 612 C CA . PHE A 1 79 ? 1.888 -4.679 11.452 1.00 84.62 79 PHE A CA 1
ATOM 613 C C . PHE A 1 79 ? 1.123 -3.959 12.566 1.00 84.62 79 PHE A C 1
ATOM 615 O O . PHE A 1 79 ? 0.459 -2.939 12.364 1.00 84.62 79 PHE A O 1
ATOM 622 N N . SER A 1 80 ? 1.186 -4.549 13.760 1.00 73.75 80 SER A N 1
ATOM 623 C CA . SER A 1 80 ? 0.523 -4.066 14.977 1.00 73.75 80 SER A CA 1
ATOM 624 C C . SER A 1 80 ? 0.823 -2.582 15.245 1.00 73.75 80 SER A C 1
ATOM 626 O O . SER A 1 80 ? 1.999 -2.228 15.159 1.00 73.75 80 SER A O 1
ATOM 628 N N . PRO A 1 81 ? -0.178 -1.763 15.658 1.00 69.56 81 PRO A N 1
ATOM 629 C CA . PRO A 1 81 ? -1.486 -2.142 16.233 1.00 69.56 81 PRO A CA 1
ATOM 630 C C . PRO A 1 81 ? -2.635 -2.538 15.292 1.00 69.56 81 PRO A C 1
ATOM 632 O O . PRO A 1 81 ? -3.601 -3.130 15.765 1.00 69.56 81 PRO A O 1
ATOM 635 N N . LEU A 1 82 ? -2.539 -2.332 13.975 1.00 78.88 82 LEU A N 1
ATOM 636 C CA . LEU A 1 82 ? -3.661 -2.545 13.033 1.00 78.88 82 LEU A CA 1
ATOM 637 C C . LEU A 1 82 ? -4.276 -3.968 13.036 1.00 78.88 82 LEU A C 1
ATOM 639 O O . LEU A 1 82 ? -5.413 -4.154 12.601 1.00 78.88 82 LEU A O 1
ATOM 643 N N . LEU A 1 83 ? -3.551 -4.973 13.543 1.00 75.06 83 LEU A N 1
ATOM 644 C CA . LEU A 1 83 ? -4.016 -6.360 13.695 1.00 75.06 83 LEU A CA 1
ATOM 645 C C . LEU A 1 83 ? -5.045 -6.563 14.820 1.00 75.06 83 LEU A C 1
ATOM 647 O O . LEU A 1 83 ? -5.849 -7.488 14.743 1.00 75.06 83 LEU A O 1
ATOM 651 N N . ALA A 1 84 ? -4.989 -5.755 15.882 1.00 69.62 84 ALA A N 1
ATOM 652 C CA . ALA A 1 84 ? -5.805 -5.926 17.090 1.00 69.62 84 ALA A CA 1
ATOM 653 C C . ALA A 1 84 ? -6.861 -4.822 17.269 1.00 69.62 84 ALA A C 1
ATOM 655 O O . ALA A 1 84 ? -7.665 -4.879 18.206 1.00 69.62 84 ALA A O 1
ATOM 656 N N . GLU A 1 85 ? -6.849 -3.825 16.386 1.00 70.75 85 GLU A N 1
ATOM 657 C CA . GLU A 1 85 ? -7.669 -2.626 16.492 1.00 70.75 85 GLU A CA 1
ATOM 658 C C . GLU A 1 85 ? -8.840 -2.610 15.507 1.00 70.75 85 GLU A C 1
ATOM 660 O O . GLU A 1 85 ? -8.795 -3.192 14.421 1.00 70.75 85 GLU A O 1
ATOM 665 N N . GLY A 1 86 ? -9.917 -1.954 15.938 1.00 75.50 86 GLY A N 1
ATOM 666 C CA . GLY A 1 86 ? -11.143 -1.788 15.168 1.00 75.50 86 GLY A CA 1
ATOM 667 C C . GLY A 1 86 ? -11.031 -0.646 14.161 1.00 75.50 86 GLY A C 1
ATOM 668 O O . GLY A 1 86 ? -9.959 -0.088 13.926 1.00 75.50 86 GLY A O 1
ATOM 669 N N . GLU A 1 87 ? -12.167 -0.265 13.587 1.00 86.12 87 GLU A N 1
ATOM 670 C CA . GLU A 1 87 ? -12.273 0.754 12.535 1.00 86.12 87 GLU A CA 1
ATOM 671 C C . GL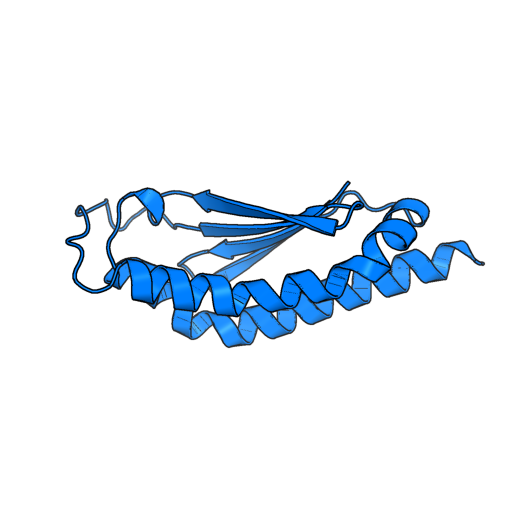U A 1 87 ? -11.519 2.064 12.827 1.00 86.12 87 GLU A C 1
ATOM 673 O O . GLU A 1 87 ? -10.904 2.641 11.931 1.00 86.12 87 GLU A O 1
ATOM 678 N N . ALA A 1 88 ? -11.554 2.533 14.079 1.00 82.88 88 ALA A N 1
ATOM 679 C CA . ALA A 1 88 ? -10.975 3.813 14.481 1.00 82.88 88 ALA A CA 1
ATOM 680 C C . ALA A 1 88 ? -9.475 3.922 14.163 1.00 82.88 88 ALA A C 1
ATOM 682 O O . ALA A 1 88 ? -9.019 4.983 13.739 1.00 82.88 88 ALA A O 1
ATOM 683 N N . GLU A 1 89 ? -8.724 2.830 14.315 1.00 83.25 89 GLU A N 1
ATOM 684 C CA . GLU A 1 89 ? -7.285 2.824 14.044 1.00 83.25 89 GLU A CA 1
ATOM 685 C C . GLU A 1 89 ? -6.997 2.832 12.549 1.00 83.25 89 GLU A C 1
ATOM 687 O O . GLU A 1 89 ? -6.167 3.597 12.065 1.00 83.25 89 GLU A O 1
ATOM 692 N N . TRP A 1 90 ? -7.755 2.042 11.792 1.00 88.25 90 TRP A N 1
ATOM 693 C CA . TRP A 1 90 ? -7.645 1.993 10.340 1.00 88.25 90 TRP A CA 1
ATOM 694 C C . TRP A 1 90 ? -7.997 3.334 9.692 1.00 88.25 90 TRP A C 1
ATOM 696 O O . TRP A 1 90 ? -7.334 3.763 8.747 1.00 88.25 90 TRP A O 1
ATOM 706 N N . ARG A 1 91 ? -8.973 4.063 10.252 1.00 88.88 91 ARG A N 1
ATOM 707 C CA . ARG A 1 91 ? -9.332 5.415 9.798 1.00 88.88 91 ARG A CA 1
ATOM 708 C C . ARG A 1 91 ? -8.199 6.433 9.941 1.00 88.88 91 ARG A C 1
ATOM 710 O O . ARG A 1 91 ? -8.209 7.412 9.196 1.00 88.88 91 ARG A O 1
ATOM 717 N N . LYS A 1 92 ? -7.200 6.214 10.808 1.00 86.94 92 LYS A N 1
ATOM 718 C CA . LYS A 1 92 ? -6.015 7.093 10.894 1.00 86.94 92 LYS A CA 1
ATOM 719 C C . LYS A 1 92 ? -5.191 7.103 9.605 1.00 86.94 92 LYS A C 1
ATOM 721 O O . LYS A 1 92 ? -4.456 8.051 9.370 1.00 86.94 92 LYS A O 1
ATOM 726 N N . LEU A 1 93 ? -5.338 6.091 8.746 1.00 90.31 93 LEU A N 1
ATOM 727 C CA . LEU A 1 93 ? -4.645 6.020 7.458 1.00 90.31 93 LEU A CA 1
ATOM 728 C C . LEU A 1 93 ? -5.303 6.890 6.372 1.00 90.31 93 LEU A C 1
ATOM 730 O O . LEU A 1 93 ? -4.622 7.294 5.429 1.00 90.31 93 LEU A O 1
ATOM 734 N N . LEU A 1 94 ? -6.598 7.223 6.501 1.00 91.88 94 LEU A N 1
ATOM 735 C CA . LEU A 1 94 ? -7.356 7.965 5.479 1.00 91.88 94 LEU A CA 1
ATOM 736 C C . LEU A 1 94 ? -6.718 9.308 5.078 1.00 91.88 94 LEU A C 1
ATOM 738 O O . LEU A 1 94 ? -6.580 9.554 3.877 1.00 91.88 94 LEU A O 1
ATOM 742 N N . PRO A 1 95 ? -6.269 10.168 6.016 1.00 93.25 95 PRO A N 1
ATOM 743 C CA . PRO A 1 95 ? -5.644 11.445 5.665 1.00 93.25 95 PRO A CA 1
ATOM 744 C C . PRO A 1 95 ? -4.342 11.292 4.865 1.00 93.25 95 PRO A C 1
ATOM 746 O O . PRO A 1 95 ? -3.876 12.249 4.248 1.00 93.25 95 PRO A O 1
ATOM 749 N N . HIS A 1 96 ? -3.740 10.101 4.870 1.00 93.38 96 HIS A N 1
ATOM 750 C CA . HIS A 1 96 ? -2.451 9.831 4.241 1.00 93.38 96 HIS A CA 1
ATOM 751 C C . HIS A 1 96 ? -2.574 9.177 2.860 1.00 93.38 96 HIS A C 1
ATOM 753 O O . HIS A 1 96 ? -1.571 9.090 2.149 1.00 93.38 96 HIS A O 1
ATOM 759 N N . LEU A 1 97 ? -3.784 8.790 2.433 1.00 92.44 97 LEU A N 1
ATOM 760 C CA . LEU A 1 97 ? -4.002 8.122 1.146 1.00 92.44 97 LEU A CA 1
ATOM 761 C C . LEU A 1 97 ? -3.534 8.959 -0.046 1.00 92.44 97 LEU A C 1
ATOM 763 O O . LEU A 1 97 ? -2.982 8.417 -0.999 1.00 92.44 97 LEU A O 1
ATOM 767 N N . GLU A 1 98 ? -3.692 10.281 0.001 1.00 90.50 98 GLU A N 1
ATOM 768 C CA . GLU A 1 98 ? -3.296 11.117 -1.135 1.00 90.50 98 GLU A CA 1
ATOM 769 C C . GLU A 1 98 ? -1.769 11.294 -1.235 1.00 90.50 98 GLU A C 1
ATOM 771 O O . GLU A 1 98 ? -1.184 11.372 -2.315 1.00 90.50 98 GLU A O 1
ATOM 776 N N . ARG A 1 99 ? -1.074 11.262 -0.092 1.00 91.50 99 ARG A N 1
ATOM 777 C CA . ARG A 1 99 ? 0.393 11.190 -0.071 1.00 91.50 99 ARG A CA 1
ATOM 778 C C . ARG A 1 99 ? 0.880 9.815 -0.541 1.00 91.50 99 ARG A C 1
ATOM 780 O O . ARG A 1 99 ? 1.885 9.741 -1.245 1.00 91.50 99 ARG A O 1
ATOM 787 N N . LEU A 1 100 ? 0.155 8.749 -0.195 1.00 93.69 100 LEU A N 1
ATOM 788 C CA . LEU A 1 100 ? 0.445 7.387 -0.637 1.00 93.69 100 LEU A CA 1
ATOM 789 C C . LEU A 1 100 ? 0.382 7.259 -2.167 1.00 93.69 100 LEU A C 1
ATOM 791 O O . LEU A 1 100 ? 1.322 6.722 -2.748 1.00 93.69 100 LEU A O 1
ATOM 795 N N . LYS A 1 101 ? -0.640 7.816 -2.835 1.00 92.69 101 LYS A N 1
ATOM 796 C CA . LYS A 1 101 ? -0.726 7.804 -4.312 1.00 92.69 101 LYS A CA 1
ATOM 797 C C . LYS A 1 101 ? 0.502 8.431 -4.975 1.00 92.69 101 LYS A C 1
ATOM 799 O O . LYS A 1 101 ? 1.075 7.857 -5.895 1.00 92.69 101 LYS A O 1
ATOM 804 N N . LYS A 1 102 ? 0.974 9.574 -4.465 1.00 91.38 102 LYS A N 1
ATOM 805 C CA . LYS A 1 102 ? 2.207 10.215 -4.964 1.00 91.38 102 LYS A CA 1
ATOM 806 C C . LYS A 1 102 ? 3.445 9.334 -4.76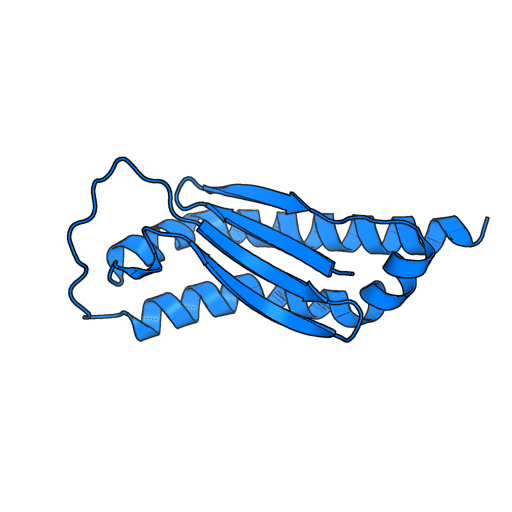3 1.00 91.38 102 LYS A C 1
ATOM 808 O O . LYS A 1 102 ? 4.317 9.279 -5.629 1.00 91.38 102 LYS A O 1
ATOM 813 N N . CYS A 1 103 ? 3.523 8.640 -3.628 1.00 90.31 103 CYS A N 1
ATOM 814 C CA . CYS A 1 103 ? 4.613 7.710 -3.334 1.00 90.31 103 CYS A CA 1
ATOM 815 C C . CYS A 1 103 ? 4.602 6.498 -4.275 1.00 90.31 103 CYS A C 1
ATOM 817 O O . CYS A 1 103 ? 5.661 6.089 -4.746 1.00 90.31 103 CYS A O 1
ATOM 819 N N . ILE A 1 104 ? 3.417 5.966 -4.584 1.00 94.19 104 ILE A N 1
ATOM 820 C CA . ILE A 1 104 ? 3.230 4.899 -5.572 1.00 94.19 104 ILE A CA 1
ATOM 821 C C . ILE A 1 104 ? 3.788 5.334 -6.928 1.00 94.19 104 ILE A C 1
ATOM 823 O O . ILE A 1 104 ? 4.633 4.635 -7.481 1.00 94.19 104 ILE A O 1
ATOM 827 N N . GLU A 1 105 ? 3.403 6.508 -7.434 1.00 93.56 105 GLU A N 1
ATOM 828 C CA . GLU A 1 105 ? 3.919 7.002 -8.719 1.00 93.56 105 GLU A CA 1
ATOM 829 C C . GLU A 1 105 ? 5.443 7.169 -8.721 1.00 93.56 105 GLU A C 1
ATOM 831 O O . GLU A 1 105 ? 6.109 6.750 -9.668 1.00 93.56 105 GLU A O 1
ATOM 836 N N . THR A 1 106 ? 6.010 7.677 -7.623 1.00 90.31 106 THR A N 1
ATOM 837 C CA . THR A 1 106 ? 7.469 7.799 -7.462 1.00 90.31 106 THR A CA 1
ATOM 838 C C . THR A 1 106 ? 8.158 6.430 -7.540 1.00 90.31 106 THR A C 1
ATOM 840 O O . THR A 1 106 ? 9.155 6.271 -8.247 1.00 90.31 106 THR A O 1
ATOM 843 N N . ALA A 1 107 ? 7.614 5.415 -6.860 1.00 89.31 107 ALA A N 1
ATOM 844 C CA . ALA A 1 107 ? 8.148 4.054 -6.904 1.00 89.31 107 ALA A CA 1
ATOM 845 C C . ALA A 1 107 ? 8.061 3.453 -8.318 1.00 89.31 107 ALA A C 1
ATOM 847 O O . ALA A 1 107 ? 9.016 2.830 -8.792 1.00 89.31 107 ALA A O 1
ATOM 848 N N . LYS A 1 108 ? 6.951 3.685 -9.033 1.00 92.44 108 LYS A N 1
ATOM 849 C CA . LYS A 1 108 ? 6.789 3.225 -10.419 1.00 92.44 108 LYS A CA 1
ATOM 850 C C . LYS A 1 108 ? 7.805 3.863 -11.359 1.00 92.44 108 LYS A C 1
ATOM 852 O O . LYS A 1 108 ? 8.393 3.170 -12.190 1.00 92.44 108 LYS A O 1
ATOM 857 N N . GLU A 1 109 ? 8.006 5.174 -11.252 1.00 92.06 109 GLU A N 1
ATOM 858 C CA . GLU A 1 109 ? 8.958 5.911 -12.084 1.00 92.06 109 GLU A CA 1
ATOM 859 C C . GLU A 1 109 ? 10.394 5.432 -11.855 1.00 92.06 109 GLU A C 1
ATOM 861 O O . GLU A 1 109 ? 11.134 5.207 -12.819 1.00 92.06 109 GLU A O 1
ATOM 866 N N . TYR A 1 110 ? 10.769 5.195 -10.597 1.00 88.50 110 TYR A N 1
ATOM 867 C CA . TYR A 1 110 ? 12.081 4.666 -10.241 1.00 88.50 110 TYR A CA 1
ATOM 868 C C . TYR A 1 110 ? 12.360 3.304 -10.898 1.00 88.50 110 TYR A C 1
ATOM 870 O O . TYR A 1 110 ? 13.405 3.126 -11.536 1.00 88.50 110 TYR A O 1
ATOM 878 N N . VAL A 1 111 ? 11.413 2.362 -10.817 1.00 89.56 111 VAL A N 1
ATOM 879 C CA . VAL A 1 111 ? 11.556 1.033 -11.437 1.00 89.56 111 VAL A CA 1
ATOM 880 C C . VAL A 1 111 ? 11.625 1.143 -12.962 1.00 89.56 111 VAL A C 1
ATOM 882 O O . VAL A 1 111 ? 12.520 0.561 -13.577 1.00 89.56 111 VAL A O 1
ATOM 885 N N . ARG A 1 112 ? 10.740 1.932 -13.590 1.00 90.62 112 ARG A N 1
ATOM 886 C CA . ARG A 1 112 ? 10.727 2.134 -15.053 1.00 90.62 112 ARG A CA 1
ATOM 887 C C . ARG A 1 112 ? 12.037 2.741 -15.561 1.00 90.62 112 ARG A C 1
ATOM 889 O O . ARG A 1 112 ? 12.603 2.256 -16.540 1.00 90.62 112 ARG A O 1
ATOM 896 N N . THR A 1 113 ? 12.548 3.760 -14.873 1.00 89.88 113 THR A N 1
ATOM 897 C CA . THR A 1 113 ? 13.807 4.431 -15.231 1.00 89.88 113 THR A CA 1
ATOM 898 C C . THR A 1 113 ? 14.999 3.488 -15.082 1.00 89.88 113 THR A C 1
ATOM 900 O O . THR A 1 113 ? 15.861 3.424 -15.959 1.00 89.88 113 THR A O 1
ATOM 903 N N . THR A 1 114 ? 15.038 2.710 -14.000 1.00 87.75 114 THR A N 1
ATOM 904 C CA . THR A 1 114 ? 16.110 1.738 -13.749 1.00 87.75 114 THR A CA 1
ATOM 905 C C . THR A 1 114 ? 16.082 0.593 -14.766 1.00 87.75 114 THR A C 1
ATOM 907 O O . THR A 1 114 ? 17.132 0.221 -15.286 1.00 87.75 114 THR A O 1
ATOM 910 N N . ALA A 1 115 ? 14.897 0.092 -15.137 1.00 87.12 115 ALA A N 1
ATOM 911 C CA . ALA A 1 115 ? 14.741 -0.900 -16.204 1.00 87.12 115 ALA A CA 1
ATOM 912 C C . ALA A 1 115 ? 15.284 -0.388 -17.550 1.00 87.12 115 ALA A C 1
ATOM 914 O O . ALA A 1 115 ? 15.974 -1.121 -18.261 1.00 87.12 115 ALA A O 1
ATOM 915 N N . ALA A 1 116 ? 15.005 0.877 -17.887 1.00 85.75 116 ALA A N 1
ATOM 916 C CA . ALA A 1 116 ? 15.417 1.491 -19.149 1.00 85.75 116 ALA A CA 1
ATOM 917 C C . ALA A 1 116 ? 16.940 1.698 -19.259 1.00 85.75 116 ALA A C 1
ATOM 919 O O . ALA A 1 116 ? 17.502 1.506 -20.336 1.00 85.75 116 ALA A O 1
ATOM 920 N N . ARG A 1 117 ? 17.622 2.027 -18.151 1.00 77.69 117 ARG A N 1
ATOM 921 C CA . ARG A 1 117 ? 19.076 2.297 -18.116 1.00 77.69 117 ARG A CA 1
ATOM 922 C C . ARG A 1 117 ? 19.971 1.082 -18.390 1.00 77.69 117 ARG A C 1
ATOM 924 O O . ARG A 1 117 ? 21.133 1.264 -18.701 1.00 77.69 117 ARG A O 1
ATOM 931 N N . SER A 1 118 ? 19.463 -0.149 -18.337 1.00 60.91 118 SER A N 1
ATOM 932 C CA . SER A 1 118 ? 20.249 -1.341 -18.741 1.00 60.91 118 SER A CA 1
ATOM 933 C C . SER A 1 118 ? 20.398 -1.538 -20.248 1.00 60.91 118 SER A C 1
ATOM 935 O O . SER A 1 118 ? 20.994 -2.522 -20.676 1.00 60.91 118 SER A O 1
ATOM 937 N N . ARG A 1 119 ? 19.797 -0.666 -21.065 1.00 52.91 119 ARG A N 1
ATOM 938 C CA . ARG A 1 119 ? 19.928 -0.715 -22.527 1.00 52.91 119 ARG A CA 1
ATOM 939 C C . ARG A 1 119 ? 21.039 0.196 -23.072 1.00 52.91 119 ARG A C 1
ATOM 941 O O . ARG A 1 119 ? 21.192 0.232 -24.289 1.00 52.91 119 ARG A O 1
ATOM 948 N N . SER A 1 120 ? 21.760 0.926 -22.212 1.00 46.59 120 SER A N 1
ATOM 949 C CA . SER A 1 120 ? 22.890 1.799 -22.582 1.00 46.59 120 SER A CA 1
ATOM 950 C C . SER A 1 120 ? 24.233 1.167 -22.267 1.00 46.59 120 SER A C 1
ATOM 952 O O . SER A 1 120 ? 24.373 0.727 -21.103 1.00 46.59 120 SER A O 1
#

pLDDT: mean 85.21, std 10.74, range [46.59, 96.5]

Sequence (120 aa):
MSVFIILHTSGELSYGSSVHAEECKRLAPHLYLLDLFPEIITQEIEKRNGLPGKSVSPKKDGSIMFEVAEDGETYTKIFSPLLAEGEAEWRKLLPHLERLKKCIETAKEYVRTTAARSRS

Radius of gyration: 15.72 Å; chains: 1; bounding box: 42×24×47 Å

Secondary structure (DSSP, 8-state):
-EEEEEEETTS-EEEEE---HHHHHHHGGGGGGGGGHHHHHHHHHHHHTTPPPP---TT---EEEEEEETTS-EEEEEETTTTT--HHHHHTTGGGHHHHHHHHHHHHHHHHHHHHHTT-

Foldseek 3Di:
DKKKWKAKLVLDIDIDDPDAQVLLLLCLVLLVVLVCVLVVLVVLLVVQVPPAADDDPPPDIWMWMWMAHSNNDIDIDTGPPSVRGGNVSSVSCVVNSVVSVVVSVVSSVVSVVNNVVVVD